Protein AF-A0ABD0N7P0-F1 (afdb_monomer_lite)

Sequence (86 aa):
GQLGWVLLSRAAIPETCPTPNLGKNGTVKEQKSDYVLGESISVTCNEGFVGSGVFTCDANAKWHPKEPKCQHKKEMKERKGRDVRP

pLDDT: mean 73.75, std 12.03, range [43.31, 89.88]

Organism: Cirrhinus mrigala (NCBI:txid683832)

InterPro domains:
  IPR000436 Sushi/SCR/CCP domain [PF00084] (17-70)
  IPR000436 Sushi/SCR/CCP domain [PS50923] (15-72)
  IPR000436 Sushi/SCR/CCP domain [SM00032] (17-70)
  IPR000436 Sushi/SCR/CCP domain [cd00033] (17-71)
  IPR035976 Sushi/SCR/CCP superfamily [SSF57535] (16-71)

Structure (mmCIF, N/CA/C/O backbone):
data_AF-A0ABD0N7P0-F1
#
_entry.id   AF-A0ABD0N7P0-F1
#
loop_
_atom_site.group_PDB
_atom_site.id
_atom_site.type_symbol
_atom_site.label_atom_id
_atom_site.label_alt_id
_atom_site.label_comp_id
_atom_site.label_asym_id
_atom_site.label_entity_id
_atom_site.label_seq_id
_atom_site.pdbx_PDB_ins_code
_atom_site.Cartn_x
_atom_site.Cartn_y
_atom_site.Cartn_z
_atom_site.occupancy
_atom_site.B_iso_or_equiv
_atom_site.auth_seq_id
_atom_site.auth_comp_id
_atom_site.auth_asym_id
_atom_site.auth_atom_id
_atom_site.pdbx_PDB_model_num
ATOM 1 N N . GLY A 1 1 ? 19.275 32.338 -32.211 1.00 43.31 1 GLY A N 1
ATOM 2 C CA . GLY A 1 1 ? 18.036 31.540 -32.190 1.00 43.31 1 GLY A CA 1
ATOM 3 C C . GLY A 1 1 ? 17.740 31.155 -30.760 1.00 43.31 1 GLY A C 1
ATOM 4 O O . GLY A 1 1 ? 18.609 30.582 -30.121 1.00 43.31 1 GLY A O 1
ATOM 5 N N . GLN A 1 2 ? 16.577 31.547 -30.242 1.00 49.28 2 GLN A N 1
ATOM 6 C CA . GLN A 1 2 ? 16.114 31.203 -28.896 1.00 49.28 2 GLN A CA 1
ATOM 7 C C . GLN A 1 2 ? 15.662 29.738 -28.891 1.00 49.28 2 GLN A C 1
ATOM 9 O O . GLN A 1 2 ? 14.576 29.432 -29.370 1.00 49.28 2 GLN A O 1
ATOM 14 N N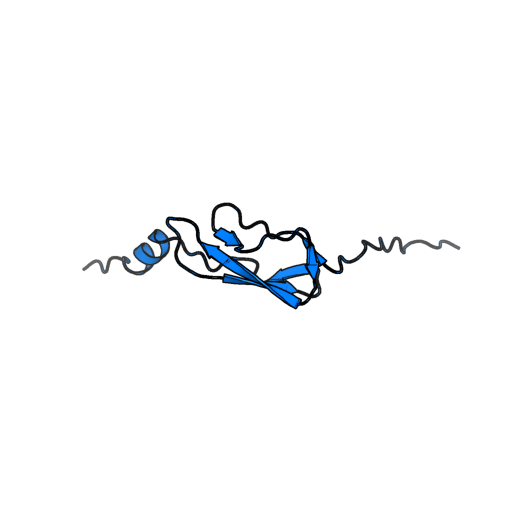 . LEU A 1 3 ? 16.491 28.829 -28.380 1.00 54.84 3 LEU A N 1
ATOM 15 C CA . LEU A 1 3 ? 16.062 27.463 -28.074 1.00 54.84 3 LEU A CA 1
ATOM 16 C C . LEU A 1 3 ? 15.609 27.425 -26.615 1.00 54.84 3 LEU A C 1
ATOM 18 O O . LEU A 1 3 ? 16.329 26.992 -25.721 1.00 54.84 3 LEU A O 1
ATOM 22 N N . GLY A 1 4 ? 14.422 27.982 -26.386 1.00 58.12 4 GLY A N 1
ATOM 23 C CA . GLY A 1 4 ? 13.687 27.810 -25.146 1.00 58.12 4 GLY A CA 1
ATOM 24 C C . GLY A 1 4 ? 12.905 26.495 -25.153 1.00 58.12 4 GLY A C 1
ATOM 25 O O . GLY A 1 4 ? 12.353 26.099 -26.174 1.00 58.12 4 GLY A O 1
ATOM 26 N N . TRP A 1 5 ? 12.810 25.901 -23.963 1.00 66.69 5 TRP A N 1
ATOM 27 C CA . TRP A 1 5 ? 11.738 25.000 -23.528 1.00 66.69 5 TRP A CA 1
ATOM 28 C C . TRP A 1 5 ? 11.729 23.578 -24.083 1.00 66.69 5 TRP A C 1
ATOM 30 O O . TRP A 1 5 ? 10.787 23.163 -24.742 1.00 66.69 5 TRP A O 1
ATOM 40 N N . VAL A 1 6 ? 12.669 22.763 -23.613 1.00 59.22 6 VAL A N 1
ATOM 41 C CA . VAL A 1 6 ? 12.240 21.518 -22.961 1.00 59.22 6 VAL A CA 1
ATOM 42 C C . VAL A 1 6 ? 13.177 21.202 -21.802 1.00 59.22 6 VAL A C 1
ATOM 44 O O . VAL A 1 6 ? 14.007 20.300 -21.848 1.00 59.22 6 VAL A O 1
ATOM 47 N N . LEU A 1 7 ? 12.979 21.923 -20.695 1.00 59.88 7 LEU A N 1
ATOM 48 C CA . LEU A 1 7 ? 13.128 21.307 -19.379 1.00 59.88 7 LEU A CA 1
ATOM 49 C C . LEU A 1 7 ? 12.008 20.264 -19.240 1.00 59.88 7 LEU A C 1
ATOM 51 O O . LEU A 1 7 ? 11.081 20.420 -18.451 1.00 59.88 7 LEU A O 1
ATOM 55 N N . LEU A 1 8 ? 12.056 19.200 -20.047 1.00 61.03 8 LEU A N 1
ATOM 56 C CA . LEU A 1 8 ? 11.426 17.950 -19.666 1.00 61.03 8 LEU A CA 1
ATOM 57 C C . LEU A 1 8 ? 12.297 17.458 -18.529 1.00 61.03 8 LEU A C 1
ATOM 59 O O . LEU A 1 8 ? 13.273 16.741 -18.741 1.00 61.03 8 LEU A O 1
ATOM 63 N N . SER A 1 9 ? 11.976 17.930 -17.327 1.00 60.34 9 SER A N 1
ATOM 64 C CA . SER A 1 9 ? 12.299 17.252 -16.092 1.00 60.34 9 SER A CA 1
ATOM 65 C C . SER A 1 9 ? 11.925 15.796 -16.328 1.00 60.34 9 SER A C 1
ATOM 67 O O . SER A 1 9 ? 10.762 15.418 -16.202 1.00 60.34 9 SER A O 1
ATOM 69 N N . ARG A 1 10 ? 12.894 14.981 -16.755 1.00 61.56 10 ARG A N 1
ATOM 70 C CA . ARG A 1 10 ? 12.807 13.530 -16.713 1.00 61.56 10 ARG A CA 1
ATOM 71 C C . ARG A 1 10 ? 12.845 13.201 -15.231 1.00 61.56 10 ARG A C 1
ATOM 73 O O . ARG A 1 10 ? 13.861 12.760 -14.709 1.00 61.56 10 ARG A O 1
ATOM 80 N N . ALA A 1 11 ? 11.751 13.508 -14.535 1.00 63.31 11 ALA A N 1
ATOM 81 C CA . ALA A 1 11 ? 11.415 12.810 -13.322 1.00 63.31 11 ALA A CA 1
ATOM 82 C C . ALA A 1 11 ? 11.457 11.347 -13.747 1.00 63.31 11 ALA A C 1
ATOM 84 O O . ALA A 1 11 ? 10.689 10.947 -14.624 1.00 63.31 11 ALA A O 1
ATOM 85 N N . ALA A 1 12 ? 12.463 10.617 -13.265 1.00 65.25 12 ALA A N 1
ATOM 86 C CA . ALA A 1 12 ? 12.550 9.190 -13.486 1.00 65.25 12 ALA A CA 1
ATOM 87 C C . ALA A 1 12 ? 11.196 8.633 -13.051 1.00 65.25 12 ALA A C 1
ATOM 89 O O . ALA A 1 12 ? 10.818 8.769 -11.886 1.00 65.25 12 ALA A O 1
ATOM 90 N N . ILE A 1 13 ? 10.410 8.165 -14.020 1.00 64.25 13 ILE A N 1
ATOM 91 C CA . ILE A 1 13 ? 9.114 7.569 -13.726 1.00 64.25 13 ILE A CA 1
ATOM 92 C C . ILE A 1 13 ? 9.466 6.350 -12.878 1.00 64.25 13 ILE A C 1
ATOM 94 O O . ILE A 1 13 ? 10.265 5.535 -13.344 1.00 64.25 13 ILE A O 1
ATOM 98 N N . PRO A 1 14 ? 8.988 6.251 -11.629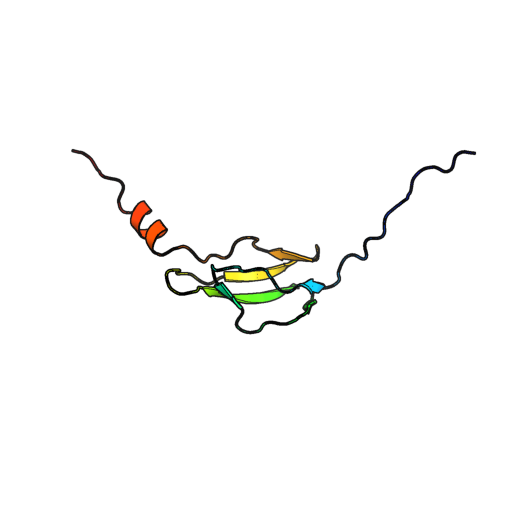 1.00 68.44 14 PRO A N 1
ATOM 99 C CA . PRO A 1 14 ? 9.355 5.124 -10.795 1.00 68.44 14 PRO A CA 1
ATOM 100 C C . PRO A 1 14 ? 8.865 3.840 -11.472 1.00 68.44 14 PRO A C 1
ATOM 102 O O . PRO A 1 14 ? 7.693 3.735 -11.822 1.00 68.44 14 PRO A O 1
ATOM 105 N N . GLU A 1 15 ? 9.749 2.863 -11.664 1.00 79.94 15 GLU A N 1
ATOM 106 C CA . GLU A 1 15 ? 9.360 1.520 -12.131 1.00 79.94 15 GLU A CA 1
ATOM 107 C C . GLU A 1 15 ? 8.790 0.663 -10.987 1.00 79.94 15 GLU A C 1
ATOM 109 O O . GLU A 1 15 ? 8.468 -0.512 -11.158 1.00 79.94 15 GLU A O 1
ATOM 114 N N . THR A 1 16 ? 8.667 1.254 -9.798 1.00 88.62 16 THR A N 1
ATOM 115 C CA . THR A 1 16 ? 8.137 0.629 -8.594 1.00 88.62 16 THR A CA 1
ATOM 116 C C . THR A 1 16 ? 7.214 1.588 -7.850 1.00 88.62 16 THR A C 1
ATOM 118 O O . THR A 1 16 ? 7.383 2.810 -7.880 1.00 88.62 16 THR A O 1
ATOM 121 N N . CYS A 1 17 ? 6.220 1.041 -7.155 1.00 87.62 17 CYS A N 1
ATOM 122 C CA . CYS A 1 17 ? 5.458 1.791 -6.173 1.00 87.62 17 CYS A CA 1
ATOM 123 C C . CYS A 1 17 ? 6.182 1.771 -4.820 1.00 87.62 17 CYS A C 1
ATOM 125 O O . CYS A 1 17 ? 6.588 0.695 -4.366 1.00 87.62 17 CYS A O 1
ATOM 127 N N . PRO A 1 18 ? 6.276 2.923 -4.132 1.00 86.00 18 PRO A N 1
ATOM 128 C CA . PRO A 1 18 ? 6.767 2.967 -2.760 1.00 86.00 18 PRO A CA 1
ATOM 129 C C . PRO A 1 18 ? 5.772 2.278 -1.826 1.00 86.00 18 PRO A C 1
ATOM 131 O O . PRO A 1 18 ? 4.608 2.086 -2.180 1.00 86.00 18 PRO A O 1
ATOM 134 N N . THR A 1 19 ? 6.178 1.969 -0.598 1.00 84.38 19 THR A N 1
ATOM 135 C CA . THR A 1 19 ? 5.265 1.423 0.413 1.00 84.38 19 THR A CA 1
ATOM 136 C C . THR A 1 19 ? 3.983 2.272 0.540 1.00 84.38 19 THR A C 1
ATOM 138 O O . THR A 1 19 ? 4.058 3.494 0.704 1.00 84.38 19 THR A O 1
ATOM 141 N N . PRO A 1 20 ? 2.784 1.666 0.447 1.00 79.44 20 PRO A N 1
ATOM 142 C CA . PRO A 1 20 ? 1.523 2.402 0.519 1.00 79.44 20 PRO A CA 1
ATOM 143 C C . PRO A 1 20 ? 1.338 3.041 1.900 1.00 79.44 20 PRO A C 1
ATOM 145 O O . PRO A 1 20 ? 1.503 2.393 2.936 1.00 79.44 20 PRO A O 1
ATOM 148 N N . ASN A 1 21 ? 0.910 4.303 1.935 1.00 77.19 21 ASN A N 1
ATOM 149 C CA . ASN A 1 21 ? 0.533 4.951 3.188 1.00 77.19 21 ASN A CA 1
ATOM 150 C C . ASN A 1 21 ? -0.920 4.603 3.543 1.00 77.19 21 ASN A C 1
ATOM 152 O O . ASN A 1 21 ? -1.859 5.264 3.105 1.00 77.19 21 ASN A O 1
ATOM 156 N N . LEU A 1 22 ? -1.101 3.536 4.321 1.00 74.19 22 LEU A N 1
ATOM 157 C CA . LEU A 1 22 ? -2.419 3.064 4.767 1.00 74.19 22 LEU A CA 1
ATOM 158 C C . LEU A 1 22 ? -2.927 3.761 6.041 1.00 74.19 22 LEU A C 1
ATOM 160 O O . LEU A 1 22 ? -4.074 3.554 6.453 1.00 74.19 22 LEU A O 1
ATOM 164 N N . GLY A 1 23 ? -2.093 4.599 6.663 1.00 72.88 23 GLY A N 1
ATOM 165 C CA . GLY A 1 23 ? -2.425 5.330 7.882 1.00 72.88 23 GLY A CA 1
ATOM 166 C C . GLY A 1 23 ? -2.933 4.424 9.009 1.00 72.88 23 GLY A C 1
ATOM 167 O O . GLY A 1 23 ? -2.346 3.389 9.314 1.00 72.88 23 GLY A O 1
ATOM 168 N N . LYS A 1 24 ? -4.040 4.826 9.648 1.00 68.31 24 LYS A N 1
ATOM 169 C CA . LYS A 1 24 ? -4.684 4.075 10.743 1.00 68.31 24 LYS A CA 1
ATOM 170 C C . LYS A 1 24 ? -5.769 3.105 10.266 1.00 68.31 24 LYS A C 1
ATOM 172 O O . LYS A 1 24 ? -6.307 2.366 11.088 1.00 68.31 24 LYS A O 1
ATOM 177 N N . ASN A 1 25 ? -6.088 3.083 8.973 1.00 72.44 25 ASN A N 1
ATOM 178 C CA . ASN A 1 25 ? -7.242 2.342 8.457 1.00 72.44 25 ASN A CA 1
ATOM 179 C C . ASN A 1 25 ? -6.920 0.856 8.230 1.00 72.44 25 ASN A C 1
ATOM 181 O O . ASN A 1 25 ? -7.807 0.010 8.347 1.00 72.44 25 ASN A O 1
ATOM 185 N N . GLY A 1 26 ? -5.657 0.522 7.955 1.00 79.50 26 GLY A N 1
ATOM 186 C CA . GLY A 1 26 ? -5.216 -0.858 7.784 1.00 79.50 26 GLY A CA 1
ATOM 187 C C . GLY A 1 26 ? -3.702 -1.008 7.674 1.00 79.50 26 GLY A C 1
ATOM 188 O O . GLY A 1 26 ? -2.960 -0.032 7.683 1.00 79.50 26 GLY A O 1
ATOM 189 N N . THR A 1 27 ? -3.255 -2.252 7.566 1.00 81.62 27 THR A N 1
ATOM 190 C CA . THR A 1 27 ? -1.858 -2.675 7.436 1.00 81.62 27 THR A CA 1
ATOM 191 C C . THR A 1 27 ? -1.729 -3.700 6.306 1.00 81.62 27 THR A C 1
ATOM 193 O O . THR A 1 27 ? -2.631 -4.509 6.088 1.00 81.62 27 THR A O 1
ATOM 196 N N . VAL A 1 28 ? -0.628 -3.677 5.546 1.00 83.81 28 VAL A N 1
ATOM 197 C CA . VAL A 1 28 ? -0.322 -4.781 4.617 1.00 83.81 28 VAL A CA 1
ATOM 198 C C . VAL A 1 28 ? 0.311 -5.936 5.377 1.00 83.81 28 VAL A C 1
ATOM 200 O O . VAL A 1 28 ? 1.074 -5.724 6.318 1.00 83.81 28 VAL A O 1
ATOM 203 N N . LYS A 1 29 ? 0.018 -7.160 4.935 1.00 75.69 29 LYS A N 1
ATOM 204 C CA . LYS A 1 29 ? 0.587 -8.374 5.532 1.00 75.69 29 LYS A CA 1
ATOM 205 C C . LYS A 1 29 ? 2.089 -8.517 5.257 1.00 75.69 29 LYS A C 1
ATOM 207 O O . LYS A 1 29 ? 2.804 -9.066 6.083 1.00 75.69 29 LYS A O 1
ATOM 212 N N . GLU A 1 30 ? 2.550 -7.996 4.123 1.00 77.12 30 GLU A N 1
ATOM 213 C CA . GLU A 1 30 ? 3.946 -8.061 3.696 1.00 77.12 30 GLU A CA 1
ATOM 214 C C . GLU A 1 30 ? 4.398 -6.673 3.236 1.00 77.12 30 GLU A C 1
ATOM 216 O O . GLU A 1 30 ? 4.146 -6.284 2.098 1.00 77.12 30 GLU A O 1
ATOM 221 N N . GLN A 1 31 ? 4.992 -5.889 4.146 1.00 79.44 31 GLN A N 1
ATOM 222 C CA . GLN A 1 31 ? 5.578 -4.592 3.798 1.00 79.44 31 GLN A CA 1
ATOM 223 C C . GLN A 1 31 ? 6.914 -4.805 3.092 1.00 79.44 31 GLN A C 1
ATOM 225 O O . GLN A 1 31 ? 7.889 -5.221 3.713 1.00 79.44 31 GLN A O 1
ATOM 230 N N . LYS A 1 32 ? 6.963 -4.463 1.808 1.00 83.25 32 LYS A N 1
ATOM 231 C CA . LYS A 1 32 ? 8.197 -4.278 1.046 1.00 83.25 32 LYS A CA 1
ATOM 232 C C . LYS A 1 32 ? 8.507 -2.787 0.894 1.00 83.25 32 LYS A C 1
ATOM 234 O O . LYS A 1 32 ? 7.594 -1.952 0.923 1.00 83.25 32 LYS A O 1
ATOM 239 N N . SER A 1 33 ? 9.788 -2.468 0.722 1.00 82.12 33 SER A N 1
ATOM 240 C CA . SER A 1 33 ? 10.245 -1.115 0.371 1.00 82.12 33 SER A CA 1
ATOM 241 C C . SER A 1 33 ? 9.773 -0.708 -1.026 1.00 82.12 33 SER A C 1
ATOM 243 O O . SER A 1 33 ? 9.298 0.411 -1.207 1.00 82.12 33 SER A O 1
ATOM 245 N N . ASP A 1 34 ? 9.818 -1.650 -1.971 1.00 85.50 34 ASP A N 1
ATOM 246 C CA . ASP A 1 34 ? 9.508 -1.434 -3.381 1.00 85.50 34 ASP A CA 1
ATOM 247 C C . ASP A 1 34 ? 8.618 -2.560 -3.913 1.00 85.50 34 ASP A C 1
ATOM 249 O O . ASP A 1 34 ? 8.866 -3.740 -3.649 1.00 85.50 34 ASP A O 1
ATOM 253 N N . TYR A 1 35 ? 7.590 -2.187 -4.674 1.00 88.88 35 TYR A N 1
ATOM 254 C CA . TYR A 1 35 ? 6.678 -3.114 -5.348 1.00 88.88 35 TYR A CA 1
ATOM 255 C C . TYR A 1 35 ? 6.713 -2.856 -6.844 1.00 88.88 35 TYR A C 1
ATOM 257 O O . TYR A 1 35 ? 6.657 -1.699 -7.257 1.00 88.88 35 TYR A O 1
ATOM 265 N N . VAL A 1 36 ? 6.786 -3.899 -7.663 1.00 89.88 36 VAL A N 1
ATOM 266 C CA . VAL A 1 36 ? 6.869 -3.712 -9.120 1.00 89.88 36 VAL A CA 1
ATOM 267 C C . VAL A 1 36 ? 5.530 -3.254 -9.705 1.00 89.88 36 VAL A C 1
ATOM 269 O O . VAL A 1 36 ? 4.467 -3.505 -9.131 1.00 89.88 36 VAL A O 1
ATOM 272 N N . LEU A 1 37 ? 5.558 -2.582 -10.862 1.00 89.44 37 LEU A N 1
ATOM 273 C CA . LEU A 1 37 ? 4.329 -2.244 -11.593 1.00 89.44 37 LEU A CA 1
ATOM 274 C C . LEU A 1 37 ? 3.521 -3.523 -11.878 1.00 89.44 37 LEU A C 1
ATOM 276 O O . LEU A 1 37 ? 4.055 -4.524 -12.350 1.00 89.44 37 LEU A O 1
ATOM 280 N N . GLY A 1 38 ? 2.225 -3.489 -11.581 1.00 89.12 38 GLY A N 1
ATOM 281 C CA . GLY A 1 38 ? 1.312 -4.629 -11.654 1.00 89.12 38 GLY A CA 1
ATOM 282 C C . GLY A 1 38 ? 1.260 -5.495 -10.391 1.00 89.12 38 GLY A C 1
ATOM 283 O O . GLY A 1 38 ? 0.407 -6.376 -10.311 1.00 89.12 38 GLY A O 1
ATOM 284 N N . GLU A 1 39 ? 2.116 -5.258 -9.391 1.00 89.12 39 GLU A N 1
ATOM 285 C CA . GLU A 1 39 ? 2.092 -6.021 -8.140 1.00 89.12 39 GLU A CA 1
ATOM 286 C C . GLU A 1 39 ? 0.884 -5.640 -7.281 1.00 89.12 39 GLU A C 1
ATOM 288 O O . GLU A 1 39 ? 0.564 -4.460 -7.099 1.00 89.12 39 GLU A O 1
ATOM 293 N N . SER A 1 40 ? 0.218 -6.654 -6.730 1.00 88.56 40 SER A N 1
ATOM 294 C CA . SER A 1 40 ? -0.946 -6.487 -5.868 1.00 88.56 40 SER A CA 1
ATOM 295 C C . SER A 1 40 ? -0.625 -6.852 -4.424 1.00 88.56 40 SER A C 1
ATOM 297 O O . SER A 1 40 ? -0.090 -7.918 -4.133 1.00 88.56 40 SER A O 1
ATOM 299 N N . ILE A 1 41 ? -1.038 -5.995 -3.500 1.00 86.25 41 ILE A N 1
ATOM 300 C CA . ILE A 1 41 ? -0.871 -6.160 -2.059 1.00 86.25 41 ILE A CA 1
ATOM 301 C C . ILE A 1 41 ? -2.227 -6.308 -1.382 1.00 86.25 41 ILE A C 1
ATOM 303 O O . ILE A 1 41 ? -3.207 -5.658 -1.746 1.00 86.25 41 ILE A O 1
ATOM 307 N N . SER A 1 42 ? -2.278 -7.152 -0.356 1.00 85.19 42 SER A N 1
ATOM 308 C CA . SER A 1 42 ? -3.478 -7.331 0.461 1.00 85.19 42 SER A CA 1
ATOM 309 C C . SER A 1 42 ? -3.391 -6.502 1.736 1.00 85.19 42 SER A C 1
ATOM 311 O O . SER A 1 42 ? -2.447 -6.635 2.520 1.00 85.19 42 SER A O 1
ATOM 313 N N . VAL A 1 43 ? -4.408 -5.672 1.951 1.00 84.06 43 VAL A N 1
ATOM 314 C CA . VAL A 1 43 ? -4.563 -4.820 3.128 1.00 84.06 43 VAL A CA 1
ATOM 315 C C . VAL A 1 43 ? -5.546 -5.445 4.100 1.00 84.06 43 VAL A C 1
ATOM 317 O O . VAL A 1 43 ? -6.681 -5.779 3.750 1.00 84.06 43 VAL A O 1
ATOM 320 N N . THR A 1 44 ? -5.095 -5.547 5.343 1.00 81.75 44 THR A N 1
ATOM 321 C CA . THR A 1 44 ? -5.866 -5.984 6.501 1.00 81.75 44 THR A CA 1
ATOM 322 C C . THR A 1 44 ? -6.312 -4.752 7.276 1.00 81.75 44 THR A C 1
ATOM 324 O O . THR A 1 44 ? -5.494 -3.900 7.610 1.00 81.75 44 THR A O 1
ATOM 327 N N . CYS A 1 45 ? -7.608 -4.618 7.544 1.00 83.88 45 CYS A N 1
ATOM 328 C CA . CYS A 1 45 ? -8.124 -3.464 8.275 1.00 83.88 45 CYS A CA 1
ATOM 329 C C . CYS A 1 45 ? -7.835 -3.576 9.778 1.00 83.88 45 CYS A C 1
ATOM 331 O O . CYS A 1 45 ? -7.886 -4.668 10.346 1.00 83.88 45 CYS A O 1
ATOM 333 N N . ASN A 1 46 ? -7.554 -2.439 10.414 1.00 81.94 46 ASN A N 1
ATOM 334 C CA . ASN A 1 46 ? -7.288 -2.374 11.853 1.00 81.94 46 ASN A CA 1
ATOM 335 C C . ASN A 1 46 ? -8.582 -2.518 12.682 1.00 81.94 46 ASN A C 1
ATOM 337 O O . ASN A 1 46 ? -9.697 -2.446 12.154 1.00 81.94 46 ASN A O 1
ATOM 341 N N . GLU A 1 47 ? -8.448 -2.703 14.000 1.00 82.25 47 GLU A N 1
ATOM 342 C CA . GLU A 1 47 ? -9.593 -2.824 14.911 1.00 82.25 47 GLU A CA 1
ATOM 343 C C . GLU A 1 47 ? -10.578 -1.650 14.782 1.00 82.25 47 GLU A C 1
ATOM 345 O O . GLU A 1 47 ? -10.202 -0.484 14.702 1.00 82.25 47 GLU A O 1
ATOM 350 N N . GLY A 1 48 ?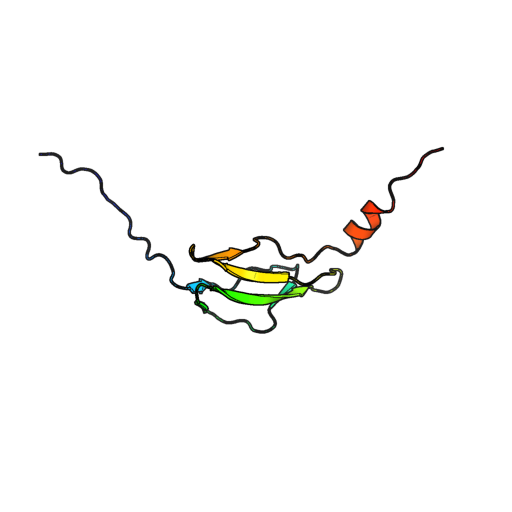 -11.874 -1.969 14.751 1.00 77.06 48 GLY A N 1
ATOM 351 C CA . GLY A 1 48 ? -12.945 -0.988 14.526 1.00 77.06 48 GLY A CA 1
ATOM 352 C C . GLY A 1 48 ? -13.320 -0.778 13.053 1.00 77.06 48 GLY A C 1
ATOM 353 O O . GLY A 1 48 ? -14.409 -0.269 12.778 1.00 77.06 48 GLY A O 1
ATOM 354 N N . PHE A 1 49 ? -12.508 -1.263 12.113 1.00 79.50 49 PHE A N 1
ATOM 355 C CA . PHE A 1 49 ? -12.805 -1.276 10.680 1.00 79.50 49 PHE A CA 1
ATOM 356 C C . PHE A 1 49 ? -13.159 -2.692 10.207 1.00 79.50 49 PHE A C 1
ATOM 358 O O . PHE A 1 49 ? -12.767 -3.691 10.809 1.00 79.50 49 PHE A O 1
ATOM 365 N N . VAL A 1 50 ? -13.969 -2.785 9.155 1.00 73.12 50 VAL A N 1
ATOM 366 C CA . VAL A 1 50 ? -14.342 -4.036 8.484 1.00 73.12 50 VAL A CA 1
ATOM 367 C C . VAL A 1 50 ? -14.183 -3.870 6.989 1.00 73.12 50 VAL A C 1
ATOM 369 O O . VAL A 1 50 ? -14.582 -2.863 6.410 1.00 73.12 50 VAL A O 1
ATOM 372 N N . GLY A 1 51 ? -13.592 -4.886 6.379 1.00 70.50 51 GLY A N 1
ATOM 373 C CA . GLY A 1 51 ? -13.311 -4.924 4.958 1.00 70.50 51 GLY A CA 1
ATOM 374 C C . GLY A 1 51 ? -11.994 -5.627 4.682 1.00 70.50 51 GLY A C 1
ATOM 375 O O . GLY A 1 51 ? -11.255 -6.012 5.588 1.00 70.50 51 GLY A O 1
ATOM 376 N N . SER A 1 52 ? -11.715 -5.789 3.403 1.00 70.50 52 SER A N 1
ATOM 377 C CA . SER A 1 52 ? -10.424 -6.202 2.878 1.00 70.50 52 SER A CA 1
ATOM 378 C C . SER A 1 52 ? -10.229 -5.476 1.553 1.00 70.50 52 SER A C 1
ATOM 380 O O . SER A 1 52 ? -11.180 -5.253 0.795 1.00 70.50 52 SER A O 1
ATOM 382 N N . GLY A 1 53 ? -9.006 -5.016 1.307 1.00 75.75 53 GLY A N 1
ATOM 383 C CA . GLY A 1 53 ? -8.661 -4.259 0.110 1.00 75.75 53 GLY A CA 1
ATOM 384 C C . GLY A 1 53 ? -7.452 -4.871 -0.568 1.00 75.75 53 GLY A C 1
ATOM 385 O O . GLY A 1 53 ? -6.472 -5.180 0.103 1.00 75.75 53 GLY A O 1
ATOM 386 N N . VAL A 1 54 ? -7.517 -5.027 -1.887 1.00 82.75 54 VAL A N 1
ATOM 387 C CA . VAL A 1 54 ? -6.341 -5.323 -2.706 1.00 82.75 54 VAL A CA 1
ATOM 388 C C . VAL A 1 54 ? -5.956 -4.034 -3.409 1.00 82.75 54 VAL A C 1
ATOM 390 O O . VAL A 1 54 ? -6.793 -3.447 -4.095 1.00 82.75 54 VAL A O 1
ATOM 393 N N . PHE A 1 55 ? -4.721 -3.589 -3.211 1.00 85.31 55 PHE A N 1
ATOM 394 C CA . PHE A 1 55 ? -4.160 -2.460 -3.943 1.00 85.31 55 PHE A CA 1
ATOM 395 C C . PHE A 1 55 ? -3.197 -3.000 -4.975 1.00 85.31 55 PHE A C 1
ATOM 397 O O . PHE A 1 55 ? -2.418 -3.893 -4.676 1.00 85.31 55 PHE A O 1
ATOM 404 N N . THR A 1 56 ? -3.247 -2.454 -6.174 1.00 89.19 56 THR A N 1
ATOM 405 C CA . THR A 1 56 ? -2.357 -2.810 -7.269 1.00 89.19 56 THR A CA 1
ATOM 406 C C . THR A 1 56 ? -1.516 -1.599 -7.613 1.00 89.19 56 THR A C 1
ATOM 408 O O . THR A 1 56 ? -2.033 -0.479 -7.675 1.00 89.19 56 THR A O 1
ATOM 411 N N . CYS A 1 57 ? -0.220 -1.821 -7.785 1.00 89.25 57 CYS A N 1
ATOM 412 C CA . CYS A 1 57 ? 0.688 -0.814 -8.291 1.00 89.25 57 CYS A CA 1
ATOM 413 C C . CYS A 1 57 ? 0.393 -0.602 -9.778 1.00 89.25 57 CYS A C 1
ATOM 415 O O . CYS A 1 57 ? 0.629 -1.481 -10.600 1.00 89.25 57 CYS A O 1
ATOM 417 N N . ASP A 1 58 ? -0.192 0.536 -10.126 1.00 88.81 58 ASP A N 1
ATOM 418 C CA . ASP A 1 58 ? -0.505 0.885 -11.508 1.00 88.81 58 ASP A CA 1
ATOM 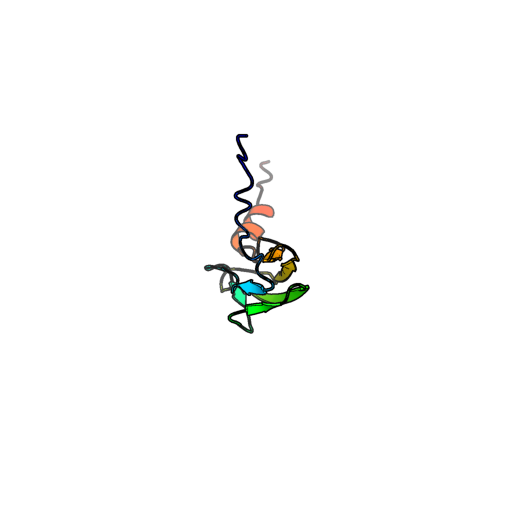419 C C . ASP A 1 58 ? 0.751 1.349 -12.257 1.00 88.81 58 ASP A C 1
ATOM 421 O O . ASP A 1 58 ? 1.704 1.818 -11.635 1.00 88.81 58 ASP A O 1
ATOM 425 N N . ALA A 1 59 ? 0.720 1.305 -13.594 1.00 86.25 59 ALA A N 1
ATOM 426 C CA . ALA A 1 59 ? 1.808 1.747 -14.474 1.00 86.25 59 ALA A CA 1
ATOM 427 C C . ALA A 1 59 ? 2.273 3.197 -14.222 1.00 86.25 59 ALA A C 1
ATOM 429 O O . ALA A 1 59 ? 3.375 3.577 -14.604 1.00 86.25 59 ALA A O 1
ATOM 430 N N . ASN A 1 60 ? 1.450 4.006 -13.552 1.00 85.75 60 ASN A N 1
ATOM 431 C CA . ASN A 1 60 ? 1.789 5.361 -13.121 1.00 85.75 60 ASN A CA 1
ATOM 432 C C . ASN A 1 60 ? 2.554 5.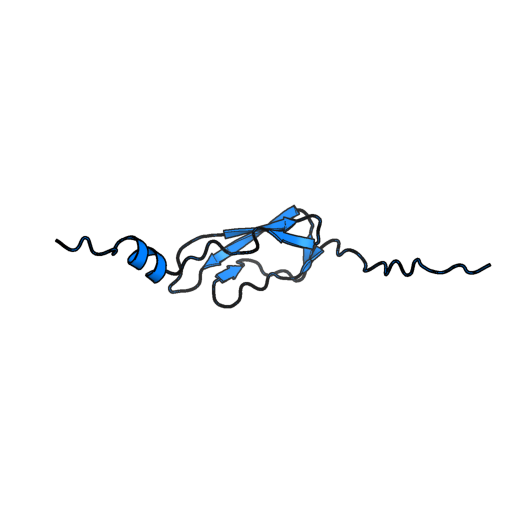434 -11.782 1.00 85.75 60 ASN A C 1
ATOM 434 O O . ASN A 1 60 ? 2.585 6.512 -11.180 1.00 85.75 60 ASN A O 1
ATOM 438 N N . ALA A 1 61 ? 3.100 4.317 -11.283 1.00 86.19 61 ALA A N 1
ATOM 439 C CA . ALA A 1 61 ? 3.719 4.194 -9.957 1.00 86.19 61 ALA A CA 1
ATOM 440 C C . ALA A 1 61 ? 2.793 4.652 -8.818 1.00 86.19 61 ALA A C 1
ATOM 442 O O . ALA A 1 61 ? 3.197 5.306 -7.852 1.00 86.19 61 ALA A O 1
ATOM 443 N N . LYS A 1 62 ? 1.499 4.360 -8.967 1.00 85.94 62 LYS A N 1
ATOM 444 C CA . LYS A 1 62 ? 0.448 4.774 -8.037 1.00 85.94 62 LYS A CA 1
ATOM 445 C C . LYS A 1 62 ? -0.336 3.568 -7.572 1.00 85.94 62 LYS A C 1
ATOM 447 O O . LYS A 1 62 ? -0.644 2.675 -8.350 1.00 85.94 62 LYS A O 1
ATOM 452 N N . TRP A 1 63 ? -0.721 3.585 -6.306 1.00 86.75 63 TRP A N 1
ATOM 453 C CA . TRP A 1 63 ? -1.575 2.553 -5.742 1.00 86.75 63 TRP A CA 1
ATOM 454 C C . TRP A 1 63 ? -3.033 2.760 -6.137 1.00 86.75 63 TRP A C 1
ATOM 456 O O . TRP A 1 63 ? -3.601 3.834 -5.919 1.00 86.75 63 TRP A O 1
ATOM 466 N N . HIS A 1 64 ? -3.639 1.711 -6.692 1.00 83.62 64 HIS A N 1
ATOM 467 C CA . HIS A 1 64 ? -5.039 1.692 -7.096 1.00 83.62 64 HIS A CA 1
ATOM 468 C C . HIS A 1 64 ? -5.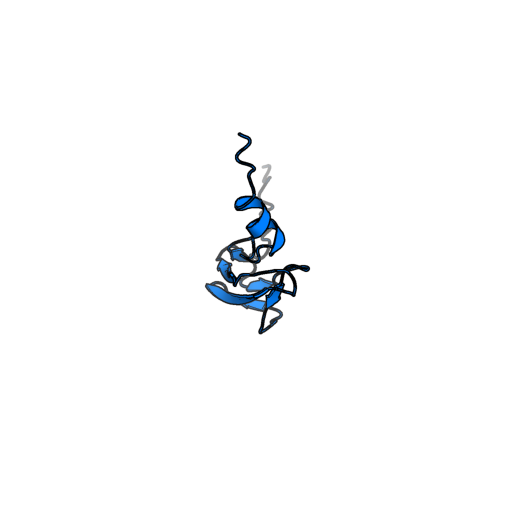780 0.476 -6.516 1.00 83.62 64 HIS A C 1
ATOM 470 O O . HIS A 1 64 ? -5.278 -0.641 -6.615 1.00 83.62 64 HIS A O 1
ATOM 476 N N . PRO A 1 65 ? -6.989 0.650 -5.947 1.00 78.50 65 PRO A N 1
ATOM 477 C CA . PRO A 1 65 ? -7.695 1.918 -5.731 1.00 78.50 65 PRO A CA 1
ATOM 478 C C . PRO A 1 65 ? -6.987 2.799 -4.688 1.00 78.50 65 PRO A C 1
ATOM 480 O O . PRO A 1 65 ? -6.298 2.286 -3.823 1.00 78.50 65 PRO A O 1
ATOM 483 N N . LYS A 1 66 ? -7.157 4.128 -4.748 1.00 68.31 66 LYS A N 1
ATOM 484 C CA . LYS A 1 66 ? -6.536 5.055 -3.775 1.00 68.31 66 LYS A CA 1
ATOM 485 C C . LYS A 1 66 ? -7.048 4.879 -2.345 1.00 68.31 66 LYS A C 1
ATOM 487 O O . LYS A 1 66 ? -6.410 5.345 -1.408 1.00 68.31 66 LYS A O 1
ATOM 492 N N . GLU A 1 67 ? -8.200 4.240 -2.186 1.00 61.06 67 GLU A N 1
ATOM 493 C CA . GLU A 1 67 ? -8.904 4.158 -0.918 1.00 61.06 67 GLU A CA 1
ATOM 494 C C . GLU A 1 67 ? -9.051 2.691 -0.503 1.00 61.06 67 GLU A C 1
ATOM 496 O O . GLU A 1 67 ? -9.570 1.877 -1.280 1.00 61.06 67 GLU A O 1
ATOM 501 N N . PRO A 1 68 ? -8.588 2.316 0.702 1.00 62.50 68 PRO A N 1
ATOM 502 C CA . PRO A 1 68 ? -8.824 0.978 1.204 1.00 62.50 68 PRO A CA 1
ATOM 503 C C . PRO A 1 68 ? -10.322 0.812 1.420 1.00 62.50 68 PRO A C 1
ATOM 505 O O . PRO A 1 68 ? -10.972 1.669 2.013 1.00 62.50 68 PRO A O 1
ATOM 508 N N . LYS A 1 69 ? -10.865 -0.354 1.064 1.00 69.19 69 LYS A N 1
ATOM 509 C CA . LYS A 1 69 ? -12.237 -0.750 1.431 1.00 69.19 69 LYS A CA 1
ATOM 510 C C . LYS A 1 69 ? -12.406 -0.993 2.944 1.00 69.19 69 LYS A C 1
ATOM 512 O O . LYS A 1 69 ? -13.315 -1.710 3.350 1.00 69.19 69 LYS A O 1
ATOM 517 N N . CYS A 1 70 ? -11.524 -0.439 3.777 1.00 75.00 70 CYS A N 1
ATOM 518 C CA . CYS A 1 70 ? -11.643 -0.456 5.224 1.00 75.00 70 CYS A CA 1
ATOM 519 C C . CYS A 1 70 ? -12.705 0.558 5.625 1.00 75.00 70 CYS A C 1
ATOM 521 O O . CYS A 1 70 ? -12.415 1.732 5.838 1.00 75.00 70 CYS A O 1
ATOM 523 N N . GLN A 1 71 ? -13.945 0.087 5.705 1.00 75.06 71 GLN A N 1
ATOM 524 C CA . GLN A 1 71 ? -15.064 0.892 6.167 1.00 75.06 71 GLN A CA 1
ATOM 525 C C . GLN A 1 71 ? -15.155 0.794 7.681 1.00 75.06 71 GLN A C 1
ATOM 527 O O . GLN A 1 71 ? -15.028 -0.284 8.272 1.00 75.06 71 GLN A O 1
ATOM 532 N N . HIS A 1 72 ? -15.365 1.930 8.337 1.00 75.94 72 HIS A N 1
ATOM 533 C CA . HIS A 1 72 ? -15.508 1.932 9.780 1.00 75.94 72 HIS A CA 1
ATOM 534 C C . HIS A 1 72 ? -16.818 1.233 10.158 1.00 75.94 72 HIS A C 1
ATOM 536 O O . HIS A 1 72 ? -17.876 1.507 9.586 1.00 75.94 72 HIS A O 1
ATOM 542 N N . LYS A 1 73 ? -16.787 0.356 11.170 1.00 68.88 73 LYS A N 1
ATOM 543 C CA . LYS A 1 73 ? -17.984 -0.377 11.624 1.00 68.88 73 LYS A CA 1
ATOM 544 C C . LYS A 1 73 ? -19.144 0.564 11.991 1.00 68.88 73 LYS A C 1
ATOM 546 O O . LYS A 1 73 ? -20.295 0.138 11.933 1.00 68.88 73 LYS A O 1
ATOM 551 N N . LYS A 1 74 ? -18.868 1.822 12.376 1.00 63.66 74 LYS A N 1
ATOM 552 C CA . LYS A 1 74 ? -19.908 2.823 12.684 1.00 63.66 74 LYS A CA 1
ATOM 553 C C . LYS A 1 74 ? -20.595 3.388 11.434 1.00 63.66 74 LYS A C 1
ATOM 555 O O . LYS A 1 74 ? -21.812 3.522 11.466 1.00 63.66 74 LYS A O 1
ATOM 560 N N . GLU A 1 75 ? -19.882 3.597 10.323 1.00 63.09 75 GLU A N 1
ATOM 561 C CA . GLU A 1 75 ? -20.496 4.084 9.071 1.00 63.09 75 GLU A CA 1
ATOM 562 C C . GLU A 1 75 ? -21.513 3.083 8.499 1.00 63.09 75 GLU A C 1
ATOM 564 O O . GLU A 1 75 ? -22.570 3.467 7.998 1.00 63.09 75 GLU A O 1
ATOM 569 N N . MET A 1 76 ? -21.258 1.775 8.642 1.00 55.78 76 MET A N 1
ATOM 570 C CA . MET A 1 76 ? -22.248 0.752 8.277 1.00 55.78 76 MET A CA 1
ATOM 571 C C . MET A 1 76 ? -23.493 0.760 9.176 1.00 55.78 76 MET A C 1
ATOM 573 O O . MET A 1 76 ? -24.571 0.373 8.720 1.00 55.78 76 MET A O 1
ATOM 577 N N . LYS A 1 77 ? -23.373 1.184 10.441 1.00 54.16 77 LYS A N 1
ATOM 578 C CA . LYS A 1 77 ? -24.515 1.275 11.364 1.00 54.16 77 LYS A CA 1
ATOM 579 C C . LYS A 1 77 ? -25.387 2.493 11.061 1.00 54.16 77 LYS A C 1
ATOM 581 O O . LYS A 1 77 ? -26.607 2.381 11.111 1.00 54.16 77 LYS A O 1
ATOM 586 N N . GLU A 1 78 ? -24.783 3.607 10.659 1.00 53.84 78 GLU A N 1
ATOM 587 C CA . GLU A 1 78 ? -25.499 4.844 10.324 1.00 53.84 78 GLU A CA 1
ATOM 588 C C . GLU A 1 78 ? -26.362 4.706 9.057 1.00 53.84 78 GLU A C 1
ATOM 590 O O . GLU A 1 78 ? -27.478 5.217 8.995 1.00 53.84 78 GLU A O 1
ATOM 595 N N . ARG A 1 79 ? -25.924 3.909 8.071 1.00 55.44 79 ARG A N 1
ATOM 596 C CA . ARG A 1 79 ? -26.694 3.672 6.834 1.00 55.44 79 ARG A CA 1
ATOM 597 C C . ARG A 1 79 ? -27.975 2.849 7.038 1.00 55.44 79 ARG A C 1
ATOM 599 O O . ARG A 1 79 ? -28.858 2.896 6.185 1.00 55.44 79 ARG A O 1
ATOM 606 N N . LYS A 1 80 ? -28.087 2.110 8.148 1.00 57.53 80 LYS A N 1
ATOM 607 C CA . LYS A 1 80 ? -29.288 1.341 8.530 1.00 57.53 80 LYS A CA 1
ATOM 608 C C . LYS A 1 80 ? -30.183 2.058 9.548 1.00 57.53 80 LYS A C 1
ATOM 610 O O . LYS A 1 80 ? -31.235 1.527 9.881 1.00 57.53 80 LYS A O 1
ATOM 615 N N . GLY A 1 81 ? -29.787 3.239 10.020 1.00 54.97 81 GLY A N 1
ATOM 616 C CA . GLY A 1 81 ? -30.489 3.995 11.059 1.00 54.97 81 GLY A CA 1
ATOM 617 C C . GLY A 1 81 ? -31.098 5.304 10.567 1.00 54.97 81 GLY A C 1
ATOM 618 O O . GLY A 1 81 ? -31.181 6.248 11.344 1.00 54.97 81 GLY A O 1
ATOM 619 N N . ARG A 1 82 ? -31.489 5.407 9.288 1.00 56.00 82 ARG A N 1
ATOM 620 C CA . ARG A 1 82 ? -32.299 6.550 8.854 1.00 56.00 82 ARG A CA 1
ATOM 621 C C . ARG A 1 82 ? -33.708 6.337 9.399 1.00 56.00 82 ARG A C 1
ATOM 623 O O . ARG A 1 82 ? -34.487 5.590 8.819 1.00 56.00 82 ARG A O 1
ATOM 630 N N . ASP A 1 83 ? -33.943 6.942 10.556 1.00 62.25 83 ASP A N 1
ATOM 631 C CA . ASP A 1 83 ? -35.232 7.171 11.197 1.00 62.25 83 ASP A CA 1
ATOM 632 C C . ASP A 1 83 ? -36.362 7.265 10.152 1.00 62.25 83 ASP A C 1
ATOM 634 O O . ASP A 1 83 ? -36.457 8.243 9.405 1.00 62.25 83 ASP A O 1
ATOM 638 N N . VAL A 1 84 ? -37.210 6.234 10.071 1.00 62.19 84 VAL A N 1
ATOM 639 C CA . VAL A 1 84 ? -38.557 6.391 9.511 1.00 62.19 84 VAL A CA 1
ATOM 640 C C . VAL A 1 84 ? -39.362 7.035 10.626 1.00 62.19 84 VAL A C 1
ATOM 642 O O . VAL A 1 84 ? -39.883 6.363 11.512 1.00 62.19 84 VAL A O 1
ATOM 645 N N . ARG A 1 85 ? -39.363 8.363 10.620 1.00 52.41 85 ARG A N 1
ATOM 646 C CA . ARG A 1 85 ? -40.223 9.177 11.472 1.00 52.41 85 ARG A CA 1
ATOM 647 C C . ARG A 1 85 ? -41.689 8.919 11.060 1.00 52.41 85 ARG A C 1
ATOM 649 O O . ARG A 1 85 ? -41.934 8.908 9.852 1.00 52.41 85 ARG A O 1
ATOM 656 N N . PRO A 1 86 ? -42.611 8.649 12.005 1.00 65.75 86 PRO A N 1
ATOM 657 C CA . PRO A 1 86 ? -44.017 8.366 11.701 1.00 65.75 86 PRO A CA 1
ATOM 658 C C . PRO A 1 86 ? -44.742 9.563 11.077 1.00 65.75 86 PRO A C 1
ATOM 660 O O . PRO A 1 86 ? -44.314 10.718 11.324 1.00 65.75 86 PRO A O 1
#

Radius of gyration: 19.91 Å; chains: 1; bounding box: 62×40×47 Å

Foldseek 3Di:
DDPDDDPPVPPVQDQWAAFQCQDQQWDWPDTDRTHGQQDWTKTDGDPQWDDIAIWGCHPSSDTPPNHGPGHGPVVVVVVVPPDPDD

Secondary structure (DSSP, 8-state):
--------------SEEEPP--TTTEEESS--SEEETT-EEEEEEPTTEE-EEEEEEETTTEEESSS-S-EEHHHHHHTT------